Protein AF-A0A7J3ZT77-F1 (afdb_monomer_lite)

pLDDT: mean 91.68, std 11.9, range [48.06, 98.56]

Structure (mmCIF, N/CA/C/O backbone):
data_AF-A0A7J3ZT77-F1
#
_entry.id   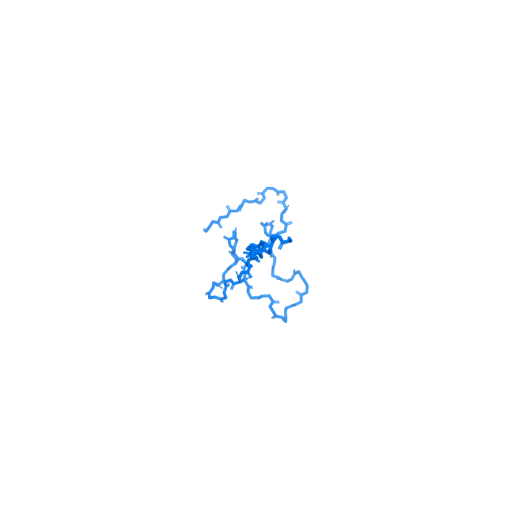AF-A0A7J3ZT77-F1
#
loop_
_atom_site.group_PDB
_atom_site.id
_atom_site.type_symbol
_atom_site.label_atom_id
_atom_site.label_alt_id
_atom_site.label_comp_id
_atom_site.label_asym_id
_atom_site.label_entity_id
_atom_site.label_seq_id
_atom_site.pdbx_PDB_ins_code
_atom_site.Cartn_x
_atom_site.Cartn_y
_atom_site.Cartn_z
_atom_site.occupancy
_atom_site.B_iso_or_equiv
_atom_site.auth_seq_id
_atom_site.auth_comp_id
_atom_site.auth_asym_id
_atom_site.auth_atom_id
_atom_site.pdbx_PDB_model_num
ATOM 1 N N . MET A 1 1 ? -18.852 6.187 50.890 1.00 48.06 1 MET A N 1
ATOM 2 C CA . MET A 1 1 ? -18.236 5.497 49.738 1.00 48.06 1 MET A CA 1
ATOM 3 C C . MET A 1 1 ? -19.091 5.783 48.516 1.00 48.06 1 MET A C 1
ATOM 5 O O . MET A 1 1 ? -20.100 5.130 48.301 1.00 48.06 1 MET A O 1
ATOM 9 N N . SER A 1 2 ? -18.766 6.861 47.809 1.00 51.06 2 SER A N 1
ATOM 10 C CA . SER A 1 2 ? -19.446 7.294 46.588 1.00 51.06 2 SER A CA 1
ATOM 11 C C . SER A 1 2 ? -19.081 6.348 45.443 1.00 51.06 2 SER A C 1
ATOM 13 O O . SER A 1 2 ? -17.962 6.403 44.939 1.00 51.06 2 SER A O 1
ATOM 15 N N . ASN A 1 3 ? -20.012 5.472 45.058 1.00 61.00 3 ASN A N 1
ATOM 16 C CA . ASN A 1 3 ? -19.907 4.651 43.851 1.00 61.00 3 ASN A CA 1
ATOM 17 C C . ASN A 1 3 ? -20.032 5.549 42.615 1.00 61.00 3 ASN A C 1
ATOM 19 O O . ASN A 1 3 ? -21.116 5.717 42.062 1.00 61.00 3 ASN A O 1
ATOM 23 N N . VAL A 1 4 ? -18.918 6.137 42.188 1.00 62.38 4 VAL A N 1
ATOM 24 C CA . VAL A 1 4 ? -18.782 6.645 40.825 1.00 62.38 4 VAL A CA 1
ATOM 25 C C . VAL A 1 4 ? -18.319 5.456 39.993 1.00 62.38 4 VAL A C 1
ATOM 27 O O . VAL A 1 4 ? -17.149 5.092 40.017 1.00 62.38 4 VAL A O 1
ATOM 30 N N . MET A 1 5 ? -19.258 4.802 39.307 1.00 64.44 5 MET A N 1
ATOM 31 C CA . MET A 1 5 ? -18.913 3.930 38.187 1.00 64.44 5 MET A CA 1
ATOM 32 C C . MET A 1 5 ? -18.351 4.851 37.107 1.00 64.44 5 MET A C 1
ATOM 34 O O . MET A 1 5 ? -19.102 5.500 36.379 1.00 64.44 5 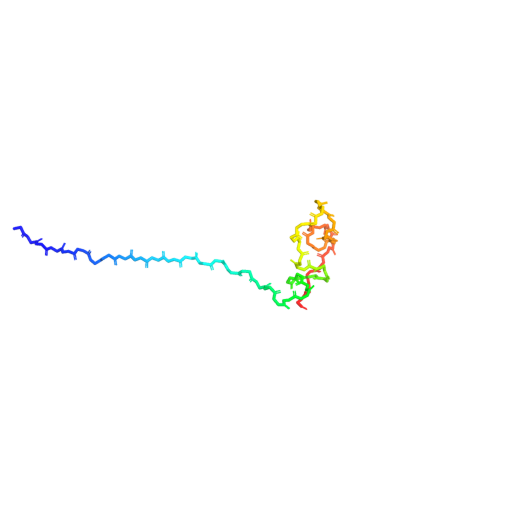MET A O 1
ATOM 38 N N . GLU A 1 6 ? -17.035 5.000 37.081 1.00 69.88 6 GLU A N 1
ATOM 39 C CA . GLU A 1 6 ? -16.353 5.799 36.078 1.00 69.88 6 GLU A CA 1
ATOM 40 C C . GLU A 1 6 ? -16.715 5.232 34.696 1.00 69.88 6 GLU A C 1
ATOM 42 O O . GLU A 1 6 ? -16.562 4.037 34.437 1.00 69.88 6 GLU A O 1
ATOM 47 N N . SER A 1 7 ? -17.321 6.059 33.839 1.00 79.62 7 SER A N 1
ATOM 48 C CA . SER A 1 7 ? -17.852 5.630 32.541 1.00 79.62 7 SER A CA 1
ATOM 49 C C . SER A 1 7 ? -16.751 4.961 31.713 1.00 79.62 7 SER A C 1
ATOM 51 O O . SER A 1 7 ? -15.728 5.596 31.440 1.00 79.62 7 SER A O 1
ATOM 53 N N . VAL A 1 8 ? -16.957 3.712 31.289 1.00 85.94 8 VAL A N 1
ATOM 54 C CA . VAL A 1 8 ? -15.988 2.971 30.467 1.00 85.94 8 VAL A CA 1
ATOM 55 C C . VAL A 1 8 ? -15.813 3.683 29.122 1.00 85.94 8 VAL A C 1
ATOM 57 O O . VAL A 1 8 ? -16.778 3.873 28.384 1.00 85.94 8 VAL A O 1
ATOM 60 N N . LYS A 1 9 ? -14.579 4.083 28.798 1.00 90.62 9 LYS A N 1
ATOM 61 C CA . LYS A 1 9 ? -14.218 4.722 27.524 1.00 90.62 9 LYS A CA 1
ATOM 62 C C . LYS A 1 9 ? -13.510 3.701 26.640 1.00 90.62 9 LYS A C 1
ATOM 64 O O . LYS A 1 9 ? -12.496 3.145 27.053 1.00 90.62 9 LYS A O 1
ATOM 69 N N . ILE A 1 10 ? -14.034 3.463 25.439 1.00 92.62 10 ILE A N 1
ATOM 70 C CA . ILE A 1 10 ? -13.470 2.510 24.471 1.00 92.62 10 ILE A CA 1
ATOM 71 C C . ILE A 1 10 ? -13.209 3.249 23.158 1.00 92.62 10 ILE A C 1
ATOM 73 O O . ILE A 1 10 ? -14.100 3.920 22.642 1.00 92.62 10 ILE A O 1
ATOM 77 N N . GLY A 1 11 ? -11.996 3.112 22.624 1.00 95.62 11 GLY A N 1
ATOM 78 C CA . GLY A 1 11 ? -11.605 3.588 21.299 1.00 95.62 11 GLY A CA 1
ATOM 79 C C . GLY A 1 11 ? -11.047 2.429 20.480 1.00 95.62 11 GLY A C 1
ATOM 80 O O . GLY A 1 11 ? -10.341 1.580 21.021 1.00 95.62 11 GLY A O 1
ATOM 81 N N . LEU A 1 12 ? -11.395 2.381 19.196 1.00 96.81 12 LEU A N 1
ATOM 82 C CA . LEU A 1 12 ? -10.931 1.361 18.259 1.00 96.81 12 LEU A CA 1
ATOM 83 C C . LEU A 1 12 ? -10.333 2.040 17.028 1.00 96.81 12 LEU A C 1
ATOM 85 O O . LEU A 1 12 ? -10.923 2.975 16.489 1.00 96.81 12 LEU A O 1
ATOM 89 N N . GLU A 1 13 ? -9.207 1.515 16.556 1.00 97.81 13 GLU A N 1
ATOM 90 C CA . GLU A 1 13 ? -8.607 1.859 15.269 1.00 97.81 13 GLU A CA 1
ATOM 91 C C . GLU A 1 13 ? -8.681 0.628 14.368 1.00 97.81 13 GLU A C 1
ATOM 93 O O . GLU A 1 13 ? -8.211 -0.452 14.728 1.00 97.81 13 GLU A O 1
ATOM 98 N N . VAL A 1 14 ? -9.329 0.769 13.211 1.00 97.19 14 VAL A N 1
ATOM 99 C CA . VAL A 1 14 ? -9.620 -0.356 12.317 1.00 97.19 14 VAL A CA 1
ATOM 100 C C . VAL A 1 14 ? -8.991 -0.098 10.958 1.00 97.19 14 VAL A C 1
ATOM 102 O O . VAL A 1 14 ? -9.285 0.901 10.306 1.00 97.19 14 VAL A O 1
ATOM 105 N N . HIS A 1 15 ? -8.161 -1.034 10.502 1.00 97.06 15 HIS A N 1
ATOM 106 C CA . HIS A 1 15 ? -7.662 -1.066 9.132 1.00 97.06 15 HIS A CA 1
ATOM 107 C C . HIS A 1 15 ? -8.461 -2.086 8.319 1.00 97.06 15 HIS A C 1
ATOM 109 O O . HIS A 1 15 ? -8.527 -3.262 8.676 1.00 97.06 15 HIS A O 1
ATOM 115 N N . ALA A 1 16 ? -9.050 -1.639 7.211 1.00 95.00 16 ALA A N 1
ATOM 116 C CA . ALA A 1 16 ? -9.796 -2.484 6.285 1.00 95.00 16 ALA A CA 1
ATOM 117 C C . ALA A 1 16 ? -9.131 -2.473 4.903 1.00 95.00 16 ALA A C 1
ATOM 119 O O . ALA A 1 16 ? -8.805 -1.418 4.360 1.00 95.00 16 ALA A O 1
ATOM 120 N N . GLN A 1 17 ? -8.933 -3.657 4.324 1.00 93.62 17 GLN A N 1
ATOM 121 C CA . GLN A 1 17 ? -8.356 -3.807 2.990 1.00 93.62 17 GLN A CA 1
ATOM 122 C C . GLN A 1 17 ? -9.431 -3.617 1.910 1.00 93.62 17 GLN A C 1
ATOM 124 O O . GLN A 1 17 ? -10.464 -4.284 1.939 1.00 93.62 17 GLN A O 1
ATOM 129 N N . LEU A 1 18 ? -9.164 -2.770 0.913 1.00 93.44 18 LEU A N 1
ATOM 130 C CA . LEU A 1 18 ? -10.018 -2.624 -0.270 1.00 93.44 18 LEU A CA 1
ATOM 131 C C . LEU A 1 18 ? -9.751 -3.776 -1.253 1.00 93.44 18 LEU A C 1
ATOM 133 O O . LEU A 1 18 ? -8.662 -3.866 -1.817 1.00 93.44 18 LEU A O 1
ATOM 137 N N . THR A 1 19 ? -10.728 -4.660 -1.459 1.00 91.69 19 THR A N 1
ATOM 138 C CA . THR A 1 19 ? -10.560 -5.894 -2.257 1.00 91.69 19 THR A CA 1
ATOM 139 C C . THR A 1 19 ? -11.093 -5.800 -3.687 1.00 91.69 19 THR A C 1
ATOM 141 O O . THR A 1 19 ? -10.738 -6.626 -4.520 1.00 91.69 19 THR A O 1
ATOM 144 N N . SER A 1 20 ? -11.923 -4.801 -3.996 1.00 91.25 20 SER A N 1
ATOM 145 C CA . SER A 1 20 ? -12.479 -4.588 -5.342 1.00 91.25 20 SER A CA 1
ATOM 146 C C . SER A 1 20 ? -11.527 -3.856 -6.296 1.00 91.25 20 SER A C 1
ATOM 14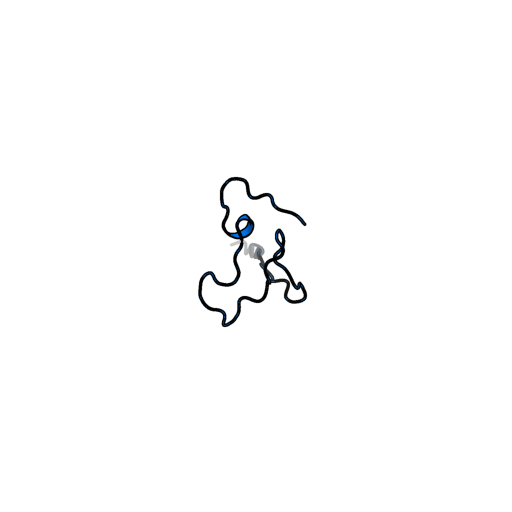8 O O . SER A 1 20 ? -11.774 -3.817 -7.503 1.00 91.25 20 SER A O 1
ATOM 150 N N . LEU A 1 21 ? -10.445 -3.267 -5.776 1.00 92.25 21 LEU A N 1
ATOM 151 C CA . LEU A 1 21 ? -9.445 -2.569 -6.581 1.00 92.25 21 LEU A CA 1
ATOM 152 C C . LEU A 1 21 ? -8.593 -3.568 -7.361 1.00 92.25 21 LEU A C 1
ATOM 154 O O . LEU A 1 21 ? -8.176 -4.586 -6.818 1.00 92.25 21 LEU A O 1
ATOM 158 N N . LYS A 1 22 ? -8.280 -3.242 -8.618 1.00 94.62 22 LYS A N 1
ATOM 159 C CA . LYS A 1 22 ? -7.401 -4.056 -9.477 1.00 94.62 22 LYS A CA 1
ATOM 160 C C . LYS A 1 22 ? -5.918 -3.724 -9.306 1.00 94.62 22 LYS A C 1
ATOM 162 O O . LYS A 1 22 ? -5.077 -4.511 -9.727 1.00 94.62 22 LYS A O 1
ATOM 167 N N . SER A 1 23 ? -5.601 -2.580 -8.704 1.00 96.50 23 SER A N 1
ATOM 168 C CA . SER A 1 23 ? -4.242 -2.083 -8.495 1.00 96.50 23 SER A CA 1
ATOM 169 C C . SER A 1 23 ? -4.005 -1.687 -7.037 1.00 96.50 23 SER A C 1
ATOM 171 O O . SER A 1 23 ? -4.943 -1.516 -6.256 1.00 96.50 23 SER A O 1
ATOM 173 N N . LYS A 1 24 ? -2.734 -1.530 -6.663 1.00 96.94 24 LYS A N 1
ATOM 174 C CA . LYS A 1 24 ? -2.329 -0.863 -5.424 1.00 96.94 24 LYS A CA 1
ATOM 175 C C . LYS A 1 24 ? -2.684 0.626 -5.496 1.00 96.94 24 LYS A C 1
ATOM 177 O O . LYS A 1 24 ? -2.899 1.174 -6.572 1.00 96.94 24 LYS A O 1
ATOM 182 N N . LEU A 1 25 ? -2.686 1.280 -4.337 1.00 96.50 25 LEU A N 1
ATOM 183 C CA . LEU A 1 25 ? -3.145 2.664 -4.192 1.00 96.50 25 LEU A CA 1
ATOM 184 C C . LEU A 1 25 ? -2.334 3.690 -5.002 1.00 96.50 25 LEU A C 1
ATOM 186 O O . LEU A 1 25 ? -2.891 4.694 -5.415 1.00 96.50 25 LEU 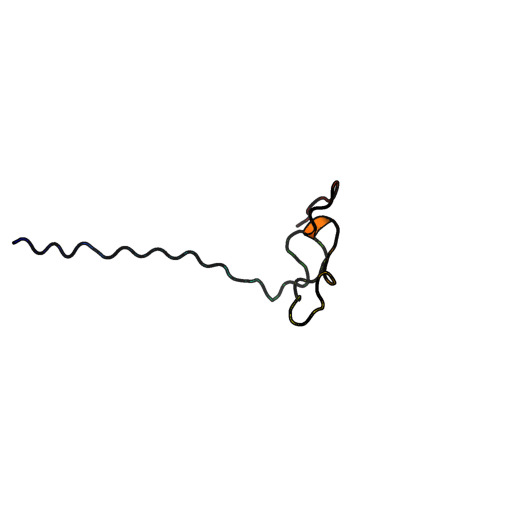A O 1
ATOM 190 N N . PHE A 1 26 ? -1.033 3.446 -5.198 1.00 97.88 26 PHE A N 1
ATOM 191 C CA . PHE A 1 26 ? -0.117 4.437 -5.781 1.00 97.88 26 PHE A CA 1
ATOM 192 C C . PHE A 1 26 ? 0.635 3.964 -7.032 1.00 97.88 26 PHE A C 1
ATOM 194 O O . PHE A 1 26 ? 1.564 4.630 -7.490 1.00 97.88 26 PHE A O 1
ATOM 201 N N . CYS A 1 27 ? 0.317 2.772 -7.543 1.00 97.88 27 CYS A N 1
ATOM 202 C CA . CYS A 1 27 ? 0.992 2.197 -8.706 1.00 97.88 27 CYS A CA 1
ATOM 203 C C . CYS A 1 27 ? 0.126 1.133 -9.385 1.00 97.88 27 CYS A C 1
ATOM 205 O O . CYS A 1 27 ? -0.779 0.570 -8.773 1.00 97.88 27 CYS A O 1
ATOM 207 N N . GLY A 1 28 ? 0.464 0.785 -10.627 1.00 97.12 28 GLY A N 1
ATOM 208 C CA . GLY A 1 28 ? -0.287 -0.191 -11.425 1.00 97.12 28 GLY A CA 1
ATOM 209 C C . GLY A 1 28 ? -0.126 -1.664 -11.023 1.00 97.12 28 GLY A C 1
ATOM 210 O O . GLY A 1 28 ? -0.724 -2.523 -11.664 1.00 97.12 28 GLY A O 1
ATOM 211 N N . CYS A 1 29 ? 0.670 -1.998 -9.999 1.00 97.50 29 CYS A N 1
ATOM 212 C CA . CYS A 1 29 ? 0.783 -3.388 -9.545 1.00 97.50 29 CYS A CA 1
ATOM 213 C C . CYS A 1 29 ? -0.570 -3.912 -9.044 1.00 97.50 29 CYS A C 1
ATOM 215 O O . CYS A 1 29 ? -1.248 -3.173 -8.332 1.00 97.50 29 CYS A O 1
ATOM 217 N N . PRO A 1 30 ? -0.918 -5.187 -9.292 1.00 96.38 30 PRO A N 1
ATOM 218 C CA . PRO A 1 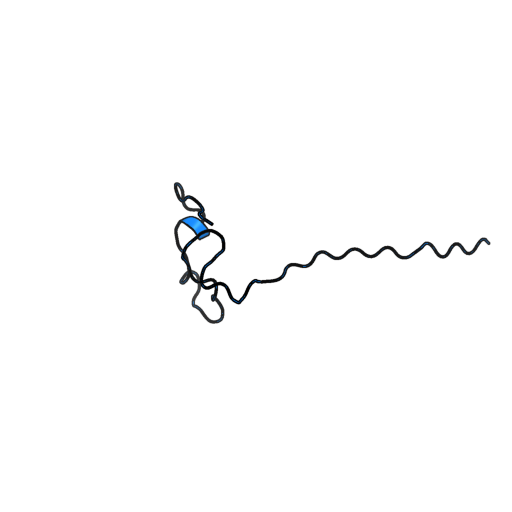30 ? -2.076 -5.820 -8.671 1.00 96.38 30 PRO A CA 1
ATOM 219 C C . PRO A 1 30 ? -2.093 -5.691 -7.140 1.00 96.38 30 PRO A C 1
ATOM 221 O O . PRO A 1 30 ? -1.058 -5.784 -6.476 1.00 96.38 30 PRO A O 1
ATOM 224 N N . SER A 1 31 ? -3.280 -5.485 -6.571 1.00 95.19 31 SER A N 1
ATOM 225 C CA . SER A 1 31 ? -3.531 -5.537 -5.121 1.00 95.19 31 SER A CA 1
ATOM 226 C C . SER A 1 31 ? -3.726 -6.973 -4.609 1.00 95.19 31 SER A C 1
ATOM 228 O O . SER A 1 31 ? -3.620 -7.210 -3.406 1.00 95.19 31 SER A O 1
ATOM 230 N N . ASP A 1 32 ? -3.981 -7.930 -5.508 1.00 93.88 32 ASP A N 1
ATOM 231 C CA . ASP A 1 32 ? -4.147 -9.347 -5.186 1.00 93.88 32 ASP A CA 1
ATOM 232 C C . ASP A 1 32 ? -2.796 -10.064 -5.064 1.00 93.88 32 ASP A C 1
ATOM 234 O O . ASP A 1 32 ? -2.236 -10.581 -6.032 1.00 93.88 32 ASP A O 1
ATOM 238 N N . TYR A 1 33 ? -2.263 -10.070 -3.844 1.00 92.81 33 TYR A N 1
ATOM 239 C CA . TYR A 1 33 ? -1.015 -10.748 -3.489 1.00 92.81 33 TYR A CA 1
ATOM 240 C C . TYR A 1 33 ? -1.220 -12.122 -2.841 1.00 92.81 33 TYR A C 1
ATOM 242 O O . TYR A 1 33 ? -0.245 -12.794 -2.502 1.00 92.81 33 TYR A O 1
ATOM 250 N N . ARG A 1 34 ? -2.466 -12.545 -2.606 1.00 93.19 34 ARG A N 1
ATOM 251 C CA . ARG A 1 34 ? -2.739 -13.767 -1.842 1.00 93.19 34 ARG A CA 1
ATOM 252 C C . ARG A 1 34 ? -2.291 -14.985 -2.655 1.00 93.19 34 ARG A C 1
ATOM 254 O O . ARG A 1 34 ? -2.688 -15.153 -3.802 1.00 93.19 34 ARG A O 1
ATOM 261 N N . GLY A 1 35 ? -1.447 -15.831 -2.060 1.00 95.31 35 GLY A N 1
ATOM 262 C CA . GLY A 1 35 ? -0.927 -17.038 -2.717 1.00 95.31 35 GLY A CA 1
ATOM 263 C C . GLY A 1 35 ? 0.090 -16.777 -3.835 1.00 95.31 35 GLY A C 1
ATOM 264 O O . GLY A 1 35 ? 0.289 -17.637 -4.687 1.00 95.31 35 GLY A O 1
ATOM 265 N N . LYS A 1 36 ? 0.703 -15.590 -3.873 1.00 96.44 36 LYS A N 1
ATOM 266 C CA . LYS A 1 36 ? 1.736 -15.228 -4.850 1.00 96.44 36 LYS A CA 1
ATOM 267 C C . LYS A 1 36 ? 3.117 -15.383 -4.226 1.00 96.44 36 LYS A C 1
ATOM 269 O O . LYS A 1 36 ? 3.281 -15.160 -3.027 1.00 96.44 36 LYS A O 1
ATOM 274 N N . GLU A 1 37 ? 4.104 -15.718 -5.049 1.00 98.19 37 GLU A N 1
ATOM 275 C CA . GLU A 1 37 ? 5.489 -15.829 -4.593 1.00 98.19 37 GLU A CA 1
ATOM 276 C C . GLU A 1 37 ? 6.027 -14.477 -4.090 1.00 98.19 37 GLU A C 1
ATOM 278 O O . GLU A 1 37 ? 5.615 -13.416 -4.592 1.00 98.19 37 GLU A O 1
ATOM 283 N N . PRO A 1 38 ? 6.965 -14.477 -3.126 1.00 97.69 38 PRO A N 1
ATOM 284 C CA . PRO A 1 38 ? 7.551 -13.257 -2.589 1.00 97.69 38 PRO A CA 1
ATOM 285 C C . PRO A 1 38 ? 8.102 -12.338 -3.682 1.00 97.69 38 PRO A C 1
ATOM 287 O O . PRO A 1 38 ? 8.772 -12.779 -4.612 1.00 97.69 38 PRO A O 1
ATOM 290 N N . ASN A 1 39 ? 7.841 -11.037 -3.548 1.00 97.06 39 ASN A N 1
ATOM 291 C CA . ASN A 1 39 ? 8.350 -9.994 -4.445 1.00 97.06 39 ASN A CA 1
ATOM 292 C C . ASN A 1 39 ? 7.996 -10.174 -5.937 1.00 97.06 39 ASN A C 1
ATOM 294 O O . ASN A 1 39 ? 8.666 -9.605 -6.792 1.00 97.06 39 ASN A O 1
ATOM 298 N N . THR A 1 40 ? 6.926 -10.906 -6.271 1.00 97.81 40 THR A N 1
ATOM 299 C CA . THR A 1 40 ? 6.458 -11.041 -7.668 1.00 97.81 40 THR A CA 1
ATOM 300 C C . THR A 1 40 ? 5.484 -9.951 -8.106 1.00 97.81 40 THR A C 1
ATOM 302 O O . THR A 1 40 ? 5.340 -9.681 -9.295 1.00 97.81 40 THR A O 1
ATOM 305 N N . ILE A 1 41 ? 4.828 -9.287 -7.153 1.00 97.38 41 ILE A N 1
ATOM 306 C CA . ILE A 1 41 ? 3.850 -8.222 -7.410 1.00 97.38 41 ILE A CA 1
ATOM 307 C C . ILE A 1 41 ? 4.423 -6.903 -6.918 1.00 97.38 41 ILE A C 1
ATOM 309 O O . ILE A 1 41 ? 4.001 -6.339 -5.904 1.00 97.38 41 ILE A O 1
ATOM 313 N N . VAL A 1 42 ? 5.456 -6.438 -7.612 1.00 98.19 42 VAL A N 1
ATOM 314 C CA . VAL A 1 42 ? 6.235 -5.265 -7.219 1.00 98.19 42 VAL A CA 1
ATOM 315 C C . VAL A 1 42 ? 6.595 -4.398 -8.423 1.00 98.19 42 VAL A C 1
ATOM 317 O O . VAL A 1 42 ? 6.613 -4.854 -9.561 1.00 98.19 42 VAL A O 1
ATOM 320 N N . CYS A 1 43 ? 6.867 -3.126 -8.160 1.00 98.12 43 CYS A N 1
ATOM 321 C CA . CYS A 1 43 ? 7.423 -2.165 -9.103 1.00 98.12 43 CYS A CA 1
ATOM 322 C C . CYS A 1 43 ? 8.281 -1.154 -8.322 1.00 98.12 43 CYS A C 1
ATOM 324 O O . CYS A 1 43 ? 8.221 -1.144 -7.087 1.00 98.12 43 CYS A O 1
ATOM 326 N N . PRO A 1 44 ? 9.033 -0.271 -9.002 1.00 98.56 44 PRO A N 1
ATOM 327 C CA . PRO A 1 44 ? 9.860 0.733 -8.335 1.00 98.56 44 PRO A CA 1
ATOM 328 C C . PRO A 1 44 ? 9.106 1.596 -7.317 1.00 98.56 44 PRO A C 1
ATOM 330 O O . PRO A 1 44 ? 9.658 1.903 -6.267 1.00 98.56 44 PRO A O 1
ATOM 333 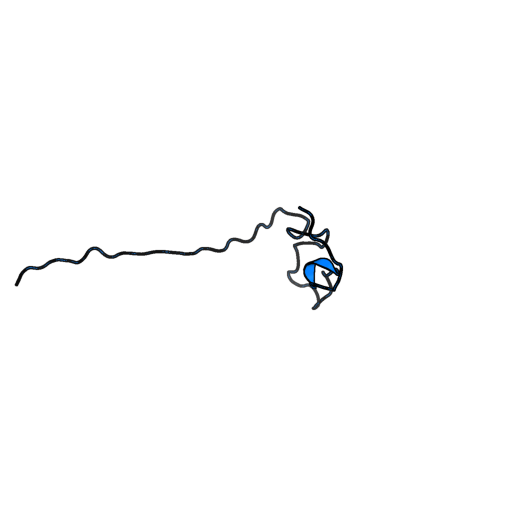N N . VAL A 1 45 ? 7.833 1.922 -7.577 1.00 98.50 45 VAL A N 1
ATOM 334 C CA . VAL A 1 45 ? 7.015 2.747 -6.673 1.00 98.50 45 VAL A CA 1
ATOM 335 C C . VAL A 1 45 ? 6.734 2.024 -5.359 1.00 98.50 45 VAL A C 1
ATOM 337 O O . VAL A 1 45 ? 7.062 2.536 -4.295 1.00 98.50 45 VAL A O 1
ATOM 340 N N . CYS A 1 46 ? 6.167 0.815 -5.400 1.00 97.88 46 CYS A N 1
ATOM 341 C CA . CYS A 1 46 ? 5.826 0.102 -4.165 1.00 97.88 46 CYS A CA 1
ATOM 342 C C . CYS A 1 46 ? 7.034 -0.537 -3.463 1.00 97.88 46 CYS A C 1
ATOM 344 O O . CYS A 1 46 ? 6.888 -1.008 -2.340 1.00 97.88 46 CYS A O 1
ATOM 346 N N . LEU A 1 47 ? 8.198 -0.575 -4.118 1.00 98.25 47 LEU A N 1
ATOM 347 C CA . LEU A 1 47 ? 9.480 -0.913 -3.494 1.00 98.25 47 LEU A CA 1
ATOM 348 C C . LEU A 1 47 ? 10.199 0.312 -2.912 1.00 98.25 47 LEU A C 1
ATOM 350 O O . LEU A 1 47 ? 11.212 0.141 -2.242 1.00 98.25 47 LEU A O 1
ATOM 354 N N . GLY A 1 48 ? 9.711 1.529 -3.172 1.00 97.94 48 GLY A N 1
ATOM 355 C CA . GLY A 1 48 ? 10.363 2.756 -2.716 1.00 97.94 48 GLY A CA 1
ATOM 356 C C . GLY A 1 48 ? 11.743 2.976 -3.340 1.00 97.94 48 GLY A C 1
ATOM 357 O O . GLY A 1 48 ? 12.639 3.491 -2.675 1.00 97.94 48 GLY A O 1
ATOM 358 N N . LEU A 1 49 ? 11.944 2.559 -4.594 1.00 98.56 49 LEU A N 1
ATOM 359 C CA . LEU A 1 49 ? 13.218 2.768 -5.281 1.00 98.56 49 LEU A CA 1
ATOM 360 C C . LEU A 1 49 ? 13.428 4.259 -5.614 1.00 98.56 49 LEU A C 1
ATOM 362 O O . LEU A 1 49 ? 12.455 4.968 -5.894 1.00 98.56 49 LEU A O 1
ATOM 366 N N . PRO A 1 50 ? 14.685 4.746 -5.633 1.00 98.50 50 PRO A N 1
ATOM 367 C CA . PRO A 1 50 ? 14.983 6.143 -5.934 1.00 98.50 50 PRO A CA 1
ATOM 368 C C . PRO A 1 50 ? 14.396 6.597 -7.275 1.00 98.50 50 PRO A C 1
ATOM 370 O O . PRO A 1 50 ? 14.528 5.913 -8.288 1.00 98.50 50 PRO A O 1
ATOM 373 N N . GLY A 1 51 ? 13.761 7.770 -7.276 1.00 97.62 51 GLY A N 1
ATOM 374 C CA . GLY A 1 51 ? 13.159 8.365 -8.473 1.00 97.62 51 GLY A CA 1
ATOM 375 C C . GLY A 1 51 ? 11.772 7.830 -8.844 1.00 97.62 51 GLY A C 1
ATOM 376 O O . GLY A 1 51 ? 11.184 8.319 -9.806 1.00 97.62 51 GLY A O 1
ATOM 377 N N . ALA A 1 52 ? 11.216 6.867 -8.102 1.00 98.12 52 ALA A N 1
ATOM 378 C CA . ALA A 1 52 ? 9.849 6.407 -8.320 1.00 98.12 52 ALA A CA 1
ATOM 379 C C . ALA A 1 52 ? 8.825 7.397 -7.733 1.00 98.12 52 ALA A C 1
ATOM 381 O O . ALA A 1 52 ? 8.936 7.800 -6.575 1.00 98.12 52 ALA A O 1
ATOM 382 N N . LEU A 1 53 ? 7.813 7.771 -8.524 1.00 97.56 53 LEU A N 1
ATOM 383 C CA . LEU A 1 53 ? 6.765 8.716 -8.124 1.00 97.56 53 LEU A CA 1
ATOM 384 C C . LEU A 1 53 ? 5.414 7.997 -7.949 1.00 97.56 53 LEU A C 1
ATOM 386 O O . LEU A 1 53 ? 5.053 7.188 -8.809 1.00 97.56 53 LEU A O 1
ATOM 390 N N . PRO A 1 54 ? 4.657 8.270 -6.869 1.00 97.19 54 PRO A N 1
ATOM 391 C CA . PRO A 1 54 ? 3.315 7.724 -6.682 1.00 97.19 54 PRO A CA 1
ATOM 392 C C . PRO A 1 54 ? 2.295 8.399 -7.615 1.00 97.19 54 PRO A C 1
ATOM 394 O O . PRO A 1 54 ? 2.381 9.598 -7.874 1.00 97.19 54 PRO A O 1
ATOM 397 N N . THR A 1 55 ? 1.295 7.641 -8.069 1.00 95.25 55 THR A N 1
ATOM 398 C CA . THR A 1 55 ? 0.127 8.152 -8.812 1.00 95.25 55 THR A CA 1
ATOM 399 C C . THR A 1 55 ? -1.149 7.509 -8.283 1.00 95.25 55 THR A C 1
ATOM 401 O O . THR A 1 55 ? -1.155 6.300 -8.060 1.00 95.25 55 THR A O 1
ATOM 404 N N . LEU A 1 56 ? -2.193 8.315 -8.069 1.00 90.44 56 LEU A N 1
ATOM 405 C CA . LEU A 1 56 ? -3.529 7.852 -7.667 1.00 90.44 56 LEU A CA 1
ATOM 406 C C . LEU A 1 56 ? -4.281 7.212 -8.839 1.00 90.44 56 LEU A C 1
ATOM 408 O O . LEU A 1 56 ? -4.048 7.655 -9.988 1.00 90.44 56 LEU A O 1
#

Secondary structure (DSSP, 8-state):
-----PPPP----------S-SSBTTBSS-S--TTPPTTSS--TTTTT-TT-----

Radius of gyration: 20.81 Å; chains: 1; bounding box: 35×26×61 Å

Sequence (56 aa):
MSNVMESVKIGLEVHAQLTSLKSKLFCGCPSDYRGKEPNTIVCPVCLGLPGALPTL

Foldseek 3Di:
DDPPPPDDDDDDDDDDDDDPDQDDPFDRFGPPCPPHDPPPRDDCQVVVNPPDGGDD